Protein AF-A0A3D1UZR8-F1 (afdb_monomer_lite)

pLDDT: mean 88.33, std 17.76, range [37.09, 98.5]

Foldseek 3Di:
DPDDPDDDDPPDDDFKDKDKDKDWDWDADPVRWIKIKIKIWMWMAGPVPRDIDTDIDIDIGGPGDDPVVSVVVVVVVCVVPVPDDDDPDDPVCVNVPPDPDDPDDD

Sequence (106 aa):
TLAGTATGDASLVPVARIENHRTAIGLLDEAGRAYELAVDDCRGERLSDGRVLTFSEVELEARTADHDDLLRAVDALRTAVPSLRPSGQSKLARVLSQATGDWIPH

Structure (mmCIF, N/CA/C/O backbone):
data_AF-A0A3D1UZR8-F1
#
_entry.id   AF-A0A3D1UZR8-F1
#
loop_
_atom_site.group_PDB
_atom_site.id
_atom_site.type_symbol
_atom_site.label_atom_id
_atom_site.label_alt_id
_atom_site.label_comp_id
_atom_site.label_asym_id
_atom_site.label_entity_id
_atom_site.label_seq_id
_atom_site.pdbx_PDB_ins_code
_atom_site.Cartn_x
_atom_site.Cartn_y
_atom_site.Cartn_z
_atom_site.occupancy
_atom_site.B_iso_or_equiv
_atom_site.auth_seq_id
_atom_site.auth_comp_id
_atom_site.auth_asym_id
_atom_site.auth_atom_id
_atom_site.pdbx_PDB_model_num
ATOM 1 N N . THR A 1 1 ? -17.361 19.944 -2.965 1.00 40.69 1 THR A N 1
ATOM 2 C CA . THR A 1 1 ? -17.728 18.739 -2.196 1.00 40.69 1 THR A CA 1
ATOM 3 C C . THR A 1 1 ? -18.267 17.703 -3.157 1.00 40.69 1 THR A C 1
ATOM 5 O O . THR A 1 1 ? -19.374 17.876 -3.645 1.00 40.69 1 THR A O 1
ATOM 8 N N . LEU A 1 2 ? -17.475 16.693 -3.521 1.00 40.28 2 LEU A N 1
ATOM 9 C CA . LEU A 1 2 ? -17.966 15.560 -4.311 1.00 40.28 2 LEU A CA 1
ATOM 10 C C . LEU A 1 2 ? -18.575 14.556 -3.330 1.00 40.28 2 LEU A C 1
ATOM 12 O O . LEU A 1 2 ? -17.865 13.746 -2.746 1.00 40.28 2 LEU A O 1
ATOM 16 N N . ALA A 1 3 ? -19.877 14.670 -3.079 1.00 46.69 3 ALA A N 1
ATOM 17 C CA . ALA A 1 3 ? -20.616 13.645 -2.355 1.00 46.69 3 ALA A CA 1
ATOM 18 C C . ALA A 1 3 ? -21.018 12.565 -3.367 1.00 46.69 3 ALA A C 1
ATOM 20 O O . ALA A 1 3 ? -21.999 12.720 -4.089 1.00 46.69 3 ALA A O 1
ATOM 21 N N . GLY A 1 4 ? -20.215 11.506 -3.476 1.00 50.47 4 GLY A N 1
ATOM 22 C CA . GLY A 1 4 ? -20.624 10.302 -4.194 1.00 50.47 4 GLY A CA 1
ATOM 23 C C . GLY A 1 4 ? -21.772 9.626 -3.445 1.00 50.47 4 GLY A C 1
ATOM 24 O O . GLY A 1 4 ? -21.707 9.460 -2.227 1.00 50.47 4 GLY A O 1
ATOM 25 N N . THR A 1 5 ? -22.833 9.248 -4.152 1.00 55.69 5 THR A N 1
ATOM 26 C CA . THR A 1 5 ? -23.925 8.438 -3.605 1.00 55.69 5 THR A CA 1
ATOM 27 C C . THR A 1 5 ? -23.396 7.041 -3.291 1.00 55.69 5 THR A C 1
ATOM 29 O O . THR A 1 5 ? -23.188 6.221 -4.184 1.00 55.69 5 THR A O 1
ATOM 32 N N . ALA A 1 6 ? -23.151 6.766 -2.010 1.00 62.66 6 ALA A N 1
ATOM 33 C CA . ALA A 1 6 ? -22.822 5.424 -1.554 1.00 62.66 6 ALA A CA 1
ATOM 34 C C . ALA A 1 6 ? -24.009 4.494 -1.846 1.00 62.66 6 ALA A C 1
ATOM 36 O O . ALA A 1 6 ? -25.114 4.711 -1.352 1.00 62.66 6 ALA A O 1
ATOM 37 N N . THR A 1 7 ? -23.783 3.470 -2.666 1.00 66.12 7 THR A N 1
ATOM 38 C CA . THR A 1 7 ? -24.726 2.359 -2.827 1.00 66.12 7 THR A CA 1
ATOM 39 C C . THR A 1 7 ? -24.299 1.284 -1.836 1.00 66.12 7 THR A C 1
ATOM 41 O O . THR A 1 7 ? -23.162 0.821 -1.900 1.00 66.12 7 THR A O 1
ATOM 44 N N . GLY A 1 8 ? -25.160 0.933 -0.883 1.00 67.56 8 GLY A N 1
ATOM 45 C CA . GLY A 1 8 ? -24.836 -0.015 0.180 1.00 67.56 8 GLY A CA 1
ATOM 46 C C . GLY A 1 8 ? -26.052 -0.832 0.593 1.00 67.56 8 GLY A C 1
ATOM 47 O O . GLY A 1 8 ? -27.178 -0.339 0.568 1.00 67.56 8 GLY A O 1
ATOM 48 N N . ASP A 1 9 ? -25.813 -2.086 0.958 1.00 82.44 9 ASP A N 1
ATOM 49 C CA . ASP A 1 9 ? -26.783 -2.922 1.658 1.00 82.44 9 ASP A CA 1
ATOM 50 C C . ASP A 1 9 ? -26.900 -2.423 3.110 1.00 82.44 9 ASP A C 1
ATOM 52 O O . ASP A 1 9 ? -25.891 -2.209 3.783 1.00 82.44 9 ASP A O 1
ATOM 56 N N . ALA A 1 10 ? -28.132 -2.216 3.586 1.00 82.56 10 ALA A N 1
ATOM 57 C CA . ALA A 1 10 ? -28.413 -1.715 4.932 1.00 82.56 10 ALA A CA 1
ATOM 58 C C . ALA A 1 10 ? -27.936 -2.658 6.054 1.00 82.56 10 ALA A C 1
ATOM 60 O O . ALA A 1 10 ? -27.854 -2.242 7.208 1.00 82.56 10 ALA A O 1
ATOM 61 N N . SER A 1 11 ? -27.620 -3.915 5.734 1.00 87.19 11 SER A N 1
ATOM 62 C CA . SER A 1 11 ? -27.021 -4.876 6.662 1.00 87.19 11 SER A CA 1
ATOM 63 C C . SER A 1 11 ? -25.511 -4.692 6.854 1.00 87.19 11 SER A C 1
ATOM 65 O O . SER A 1 11 ? -24.944 -5.268 7.785 1.00 87.19 11 SER A O 1
ATOM 67 N N . LEU A 1 12 ? -24.841 -3.891 6.017 1.00 89.25 12 LEU A N 1
ATOM 68 C CA . LEU A 1 12 ? -23.411 -3.628 6.160 1.00 89.25 12 LEU A CA 1
ATOM 69 C C . LEU A 1 12 ? -23.154 -2.692 7.340 1.00 89.25 12 LEU A C 1
ATOM 71 O O . LEU A 1 12 ? -23.584 -1.539 7.358 1.00 89.25 12 LEU A O 1
ATOM 75 N N . VAL A 1 13 ? -22.381 -3.185 8.306 1.00 88.94 13 VAL A N 1
ATOM 76 C CA . VAL A 1 13 ? -21.949 -2.417 9.474 1.00 88.94 13 VAL A CA 1
ATOM 77 C C . VAL A 1 13 ? -20.473 -2.049 9.308 1.00 88.94 13 VAL A C 1
ATOM 79 O O . VAL A 1 13 ? -19.648 -2.939 9.077 1.00 88.94 13 VAL A O 1
ATOM 82 N N . PRO A 1 14 ? -20.095 -0.763 9.419 1.00 91.81 14 PRO A N 1
ATOM 83 C CA . PRO A 1 14 ? -18.697 -0.368 9.343 1.00 91.81 14 PRO A CA 1
ATOM 84 C C . PRO A 1 14 ? -17.926 -0.920 10.551 1.00 91.81 14 PRO A C 1
ATOM 86 O O . PRO A 1 14 ? -18.350 -0.771 11.694 1.00 91.81 14 PRO A O 1
ATOM 89 N N . VAL A 1 15 ? -16.767 -1.534 10.302 1.00 95.56 15 VAL A N 1
ATOM 90 C CA . VAL A 1 15 ? -15.934 -2.160 11.352 1.00 95.56 15 VAL A CA 1
ATOM 91 C C . VAL A 1 15 ? -14.671 -1.364 11.683 1.00 95.56 15 VAL A C 1
ATOM 93 O O . VAL A 1 15 ? -14.107 -1.502 12.769 1.00 95.56 15 VAL A O 1
ATOM 96 N N . ALA A 1 16 ? -14.226 -0.517 10.757 1.00 96.69 16 ALA A N 1
ATOM 97 C CA . ALA A 1 16 ? -13.016 0.279 10.885 1.00 96.69 16 ALA A CA 1
ATOM 98 C C . ALA A 1 16 ? -13.107 1.565 10.053 1.00 96.69 16 ALA A C 1
ATOM 100 O O . ALA A 1 16 ? -13.834 1.625 9.060 1.00 96.69 16 ALA A O 1
ATOM 101 N N . ARG A 1 17 ? -12.320 2.571 10.433 1.00 97.44 17 ARG A N 1
ATOM 102 C CA . ARG A 1 17 ? -12.023 3.766 9.637 1.00 97.44 17 ARG A CA 1
ATOM 103 C C . ARG A 1 17 ? -10.514 3.861 9.449 1.00 97.44 17 ARG A C 1
ATOM 105 O O . ARG A 1 17 ? -9.775 3.667 10.406 1.00 97.44 17 ARG A O 1
ATOM 112 N N . ILE A 1 18 ? -10.061 4.156 8.235 1.00 97.75 18 ILE A N 1
ATOM 113 C CA . ILE A 1 18 ? -8.641 4.362 7.933 1.00 97.75 18 ILE A CA 1
ATOM 114 C C . ILE A 1 18 ? -8.520 5.661 7.150 1.00 97.75 18 ILE A C 1
ATOM 116 O O . ILE A 1 18 ? -9.089 5.790 6.070 1.00 97.75 18 ILE A O 1
ATOM 120 N N . GLU A 1 19 ? -7.802 6.616 7.720 1.00 98.06 19 GLU A N 1
ATOM 121 C CA . GLU A 1 19 ? -7.334 7.812 7.031 1.00 98.06 19 GLU A CA 1
ATOM 122 C C . GLU A 1 19 ? -5.907 7.548 6.552 1.00 98.06 19 GLU A C 1
ATOM 124 O O . GLU A 1 19 ? -5.088 7.046 7.322 1.00 98.06 19 GLU A O 1
ATOM 129 N N . ASN A 1 20 ? -5.631 7.823 5.278 1.00 97.88 20 ASN A N 1
ATOM 130 C CA . ASN A 1 20 ? -4.330 7.590 4.660 1.00 97.88 20 ASN A CA 1
ATOM 131 C C . ASN A 1 20 ? -3.873 8.855 3.931 1.00 97.88 20 ASN A C 1
ATOM 133 O O . ASN A 1 20 ? -4.529 9.292 2.981 1.00 97.88 20 ASN A O 1
ATOM 137 N N . HIS A 1 21 ? -2.744 9.414 4.358 1.00 97.94 21 HIS A N 1
ATOM 138 C CA . HIS A 1 21 ? -2.037 10.447 3.617 1.00 97.94 21 HIS A CA 1
ATOM 139 C C . HIS A 1 21 ? -0.987 9.775 2.735 1.00 97.94 21 HIS A C 1
ATOM 141 O O . HIS A 1 21 ? 0.042 9.315 3.221 1.00 97.94 21 HIS A O 1
ATOM 147 N N . ARG A 1 22 ? -1.268 9.718 1.431 1.00 98.12 22 ARG A N 1
ATOM 148 C CA . ARG A 1 22 ? -0.414 9.065 0.436 1.00 98.12 22 ARG A CA 1
ATOM 149 C C . ARG A 1 22 ? 0.405 10.083 -0.348 1.00 98.12 22 ARG A C 1
ATOM 151 O O . ARG A 1 22 ? -0.154 10.998 -0.954 1.00 98.12 22 ARG A O 1
ATOM 158 N N . THR A 1 23 ? 1.709 9.845 -0.433 1.00 98.25 23 THR A N 1
ATOM 159 C CA . THR A 1 23 ? 2.589 10.430 -1.453 1.00 98.25 23 THR A CA 1
ATOM 160 C C . THR A 1 23 ? 2.955 9.343 -2.455 1.00 98.25 23 THR A C 1
ATOM 162 O O . THR A 1 23 ? 3.624 8.382 -2.090 1.00 98.25 23 THR A O 1
ATOM 165 N N . ALA A 1 24 ? 2.519 9.483 -3.708 1.00 97.88 24 ALA A N 1
ATOM 166 C CA . ALA A 1 24 ? 2.764 8.501 -4.763 1.00 97.88 24 ALA A CA 1
ATOM 167 C C . ALA A 1 24 ? 3.695 9.055 -5.846 1.00 97.88 24 ALA A C 1
ATOM 169 O O . ALA A 1 24 ? 3.556 10.201 -6.277 1.00 97.88 24 ALA A O 1
ATOM 170 N N . ILE A 1 25 ? 4.624 8.219 -6.301 1.00 97.56 25 ILE A N 1
ATOM 171 C CA . ILE A 1 25 ? 5.577 8.514 -7.368 1.00 97.56 25 ILE A CA 1
ATOM 172 C C . ILE A 1 25 ? 5.448 7.422 -8.430 1.00 97.56 25 ILE A C 1
ATOM 174 O O . ILE A 1 25 ? 5.607 6.235 -8.143 1.00 97.56 25 ILE A O 1
ATOM 178 N N . GLY A 1 26 ? 5.172 7.833 -9.668 1.00 97.88 26 GLY A N 1
ATOM 179 C CA . GLY A 1 26 ? 5.236 6.946 -10.826 1.00 97.88 26 GLY A CA 1
ATOM 180 C C . GLY A 1 26 ? 6.685 6.719 -11.245 1.00 97.88 26 GLY A C 1
ATOM 181 O O . GLY A 1 26 ? 7.448 7.676 -11.382 1.00 97.88 26 GLY A O 1
ATOM 182 N N . LEU A 1 27 ? 7.055 5.460 -11.459 1.00 97.12 27 LEU A N 1
ATOM 183 C CA . LEU A 1 27 ? 8.395 5.047 -11.862 1.00 97.12 27 LEU A CA 1
ATOM 184 C C . LEU A 1 27 ? 8.331 4.295 -13.190 1.00 97.12 27 LEU A C 1
ATOM 186 O O . LEU A 1 27 ? 7.393 3.537 -13.438 1.00 97.12 27 LEU A O 1
ATOM 190 N N . LEU A 1 28 ? 9.356 4.486 -14.018 1.00 97.62 28 LEU A N 1
ATOM 191 C CA . LEU A 1 28 ? 9.599 3.713 -15.231 1.00 97.62 28 LEU A CA 1
ATOM 192 C C . LEU A 1 28 ? 11.023 3.175 -15.183 1.00 97.62 28 LEU A C 1
ATOM 194 O O . LEU A 1 28 ? 11.946 3.923 -14.859 1.00 97.62 28 LEU A O 1
ATOM 198 N N . ASP A 1 29 ? 11.198 1.898 -15.503 1.00 95.50 29 ASP A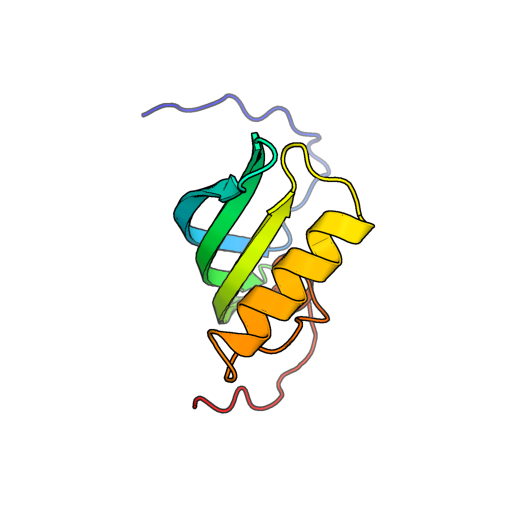 N 1
ATOM 199 C CA . ASP A 1 29 ? 12.531 1.328 -15.686 1.00 95.50 29 ASP A CA 1
ATOM 200 C C . ASP A 1 29 ? 13.027 1.454 -17.136 1.00 95.50 29 ASP A C 1
ATOM 202 O O . ASP A 1 29 ? 12.324 1.938 -18.024 1.00 95.50 29 ASP A O 1
ATOM 206 N N . GLU A 1 30 ? 14.261 1.012 -17.381 1.00 96.00 30 GLU A N 1
ATOM 207 C CA . GLU A 1 30 ? 14.907 1.078 -18.700 1.00 96.00 30 GLU A CA 1
ATOM 208 C C . GLU A 1 30 ? 14.172 0.267 -19.781 1.00 96.00 30 GLU A C 1
ATOM 210 O O . GLU A 1 30 ? 14.287 0.573 -20.967 1.00 96.00 30 GLU A O 1
ATOM 215 N N . ALA A 1 31 ? 13.393 -0.745 -19.385 1.00 96.38 31 ALA A N 1
ATOM 216 C CA . ALA A 1 31 ? 12.570 -1.547 -20.287 1.00 96.38 31 ALA A CA 1
ATOM 217 C C . ALA A 1 31 ? 11.173 -0.935 -20.515 1.00 96.38 31 ALA A C 1
ATOM 219 O O . ALA A 1 31 ? 10.361 -1.507 -21.243 1.00 96.38 31 ALA A O 1
ATOM 220 N N . GLY A 1 32 ? 10.879 0.217 -19.903 1.00 97.31 32 GLY A N 1
ATOM 221 C CA . GLY A 1 32 ? 9.591 0.900 -19.99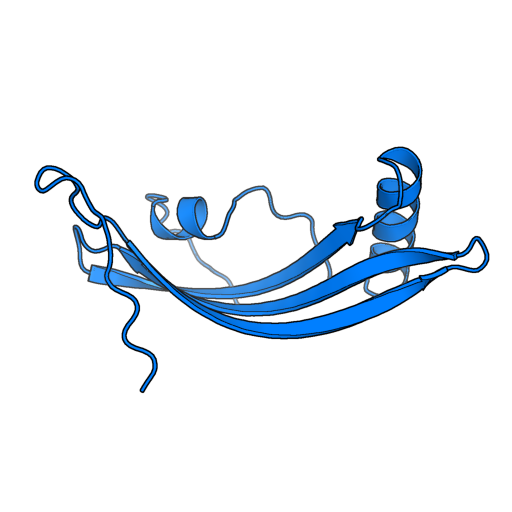8 1.00 97.31 32 GLY A CA 1
ATOM 222 C C . GLY A 1 32 ? 8.493 0.291 -19.124 1.00 97.31 32 GLY A C 1
ATOM 223 O O . GLY A 1 32 ? 7.316 0.599 -19.328 1.00 97.31 32 GLY A O 1
ATOM 224 N N . ARG A 1 33 ? 8.834 -0.569 -18.156 1.00 97.88 33 ARG A N 1
ATOM 225 C CA . ARG A 1 33 ? 7.857 -1.123 -17.208 1.00 97.88 33 ARG A CA 1
ATOM 226 C C . ARG A 1 33 ? 7.535 -0.092 -16.136 1.00 97.88 33 ARG A C 1
ATOM 228 O O . ARG A 1 33 ? 8.423 0.599 -15.642 1.00 97.88 33 ARG A O 1
ATOM 235 N N . ALA A 1 34 ? 6.258 -0.003 -15.783 1.00 97.94 34 ALA A N 1
ATOM 236 C CA . ALA A 1 34 ? 5.722 1.010 -14.891 1.00 97.94 34 ALA A CA 1
ATOM 237 C C . ALA A 1 34 ? 5.435 0.448 -13.499 1.00 97.94 34 ALA A C 1
ATOM 239 O O . ALA A 1 34 ? 4.836 -0.624 -13.355 1.00 97.94 34 ALA A O 1
ATOM 240 N N . TYR A 1 35 ? 5.799 1.234 -12.488 1.00 98.50 35 TYR A N 1
ATOM 241 C CA . TYR A 1 35 ? 5.552 0.961 -11.077 1.00 98.50 35 TYR A CA 1
ATOM 242 C C .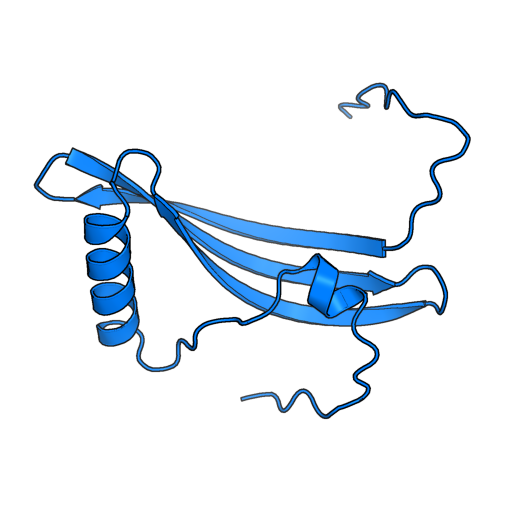 TYR A 1 35 ? 4.985 2.211 -10.395 1.00 98.50 35 TYR A C 1
ATOM 244 O O . TYR A 1 35 ? 5.231 3.337 -10.831 1.00 98.50 35 TYR A O 1
ATOM 252 N N . GLU A 1 36 ? 4.256 2.020 -9.303 1.00 98.44 36 GLU A N 1
ATOM 253 C CA . GLU A 1 36 ? 3.924 3.080 -8.354 1.00 98.44 36 GLU A CA 1
ATOM 254 C C . GLU A 1 36 ? 4.634 2.802 -7.033 1.00 98.44 36 GLU A C 1
ATOM 256 O O . GLU A 1 36 ? 4.439 1.745 -6.435 1.00 98.44 36 GLU A O 1
ATOM 261 N N . LEU A 1 37 ? 5.445 3.757 -6.582 1.00 97.94 37 LEU A N 1
ATOM 262 C CA . LEU A 1 37 ? 5.981 3.782 -5.229 1.00 97.94 37 LEU A CA 1
ATOM 263 C C . LEU A 1 37 ? 5.132 4.742 -4.399 1.00 97.94 37 LEU A C 1
ATOM 265 O O . LEU A 1 37 ? 5.058 5.930 -4.717 1.00 97.94 37 LEU A O 1
ATOM 269 N N . ALA A 1 38 ? 4.518 4.244 -3.334 1.00 98.31 38 ALA A N 1
ATOM 270 C CA . ALA A 1 38 ? 3.693 5.037 -2.438 1.00 98.31 38 ALA A CA 1
ATOM 271 C C . ALA A 1 38 ? 4.250 5.013 -1.015 1.00 98.31 38 ALA A C 1
ATOM 273 O O . ALA A 1 38 ? 4.591 3.955 -0.492 1.00 98.31 38 ALA A O 1
ATOM 274 N N . VAL A 1 39 ? 4.320 6.185 -0.390 1.00 97.62 39 VAL A N 1
ATOM 275 C CA . VAL A 1 39 ? 4.571 6.348 1.044 1.00 97.62 39 VAL A CA 1
ATOM 276 C C . VAL A 1 39 ? 3.263 6.773 1.689 1.00 97.62 39 VAL A C 1
ATOM 278 O O . VAL A 1 39 ? 2.686 7.790 1.301 1.00 97.62 39 VAL A O 1
ATOM 281 N N . ASP A 1 40 ? 2.813 5.982 2.653 1.00 98.00 40 ASP A N 1
ATOM 282 C CA . ASP A 1 40 ? 1.510 6.112 3.288 1.00 98.00 40 ASP A CA 1
ATOM 283 C C . ASP A 1 40 ? 1.683 6.384 4.781 1.00 98.00 40 ASP A C 1
ATOM 285 O O . ASP A 1 40 ? 2.287 5.577 5.486 1.00 98.00 40 ASP A O 1
ATOM 289 N N . ASP A 1 41 ? 1.092 7.474 5.268 1.00 98.06 41 ASP A N 1
ATOM 290 C CA . ASP A 1 41 ? 0.932 7.763 6.693 1.00 98.06 41 ASP A CA 1
ATOM 291 C C . ASP A 1 41 ? -0.526 7.521 7.091 1.00 98.06 41 ASP A C 1
ATOM 293 O O . ASP A 1 41 ? -1.444 8.240 6.683 1.00 98.06 41 ASP A O 1
ATOM 297 N N . CYS A 1 42 ? -0.749 6.468 7.876 1.00 97.94 42 CYS A N 1
ATOM 298 C CA . CYS A 1 42 ? -2.077 5.952 8.177 1.00 97.94 42 CYS A CA 1
ATOM 299 C C . CYS A 1 42 ? -2.492 6.207 9.624 1.00 97.94 42 CYS A C 1
ATOM 301 O O . CYS A 1 42 ? -1.750 5.907 10.561 1.00 97.94 42 CYS A O 1
ATOM 303 N N . ARG A 1 43 ? -3.747 6.631 9.810 1.00 97.94 43 ARG A N 1
ATOM 304 C CA . ARG A 1 43 ? -4.464 6.603 11.090 1.00 97.94 43 ARG A CA 1
ATOM 305 C C . ARG A 1 43 ? -5.668 5.672 10.976 1.00 97.94 43 ARG A C 1
ATOM 307 O O . ARG A 1 43 ? -6.643 5.972 10.290 1.00 97.94 43 ARG A O 1
ATOM 314 N N . GLY A 1 44 ? -5.611 4.547 11.675 1.00 97.31 44 GLY A N 1
ATOM 315 C CA . GLY A 1 44 ? -6.680 3.557 11.724 1.00 97.31 44 GLY A CA 1
ATOM 316 C C . GLY A 1 44 ? -7.453 3.593 13.038 1.00 97.31 44 GLY A C 1
ATOM 317 O O . GLY A 1 44 ? -6.864 3.789 14.095 1.00 97.31 44 GLY A O 1
ATOM 318 N N . GLU A 1 45 ? -8.760 3.366 12.979 1.00 97.31 45 GLU A N 1
ATOM 319 C CA . GLU A 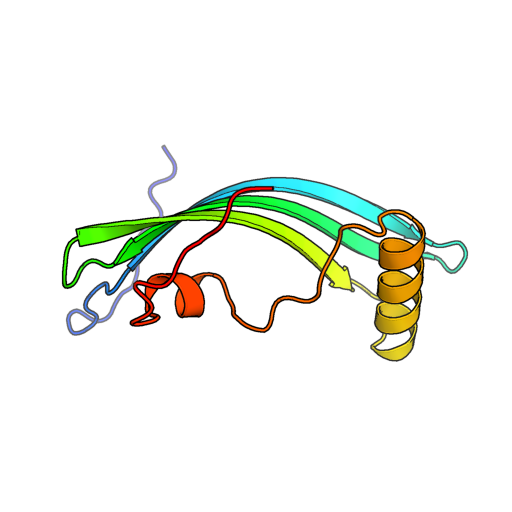1 45 ? -9.658 3.264 14.128 1.00 97.31 45 GLU A CA 1
ATOM 320 C C . GLU A 1 45 ? -10.555 2.034 13.981 1.00 97.31 45 GLU A C 1
ATOM 322 O O . GLU A 1 45 ? -11.224 1.870 12.958 1.00 97.31 45 GLU A O 1
ATOM 327 N N . ARG A 1 46 ? -10.589 1.173 15.000 1.00 96.06 46 ARG A N 1
ATOM 328 C CA . ARG A 1 46 ? -11.548 0.071 15.088 1.00 96.06 46 ARG A CA 1
ATOM 329 C C . ARG A 1 46 ? -12.830 0.564 15.742 1.00 96.06 46 ARG A C 1
ATOM 331 O O . ARG A 1 46 ? -12.816 1.031 16.873 1.00 96.06 46 ARG A O 1
ATOM 338 N N . LEU A 1 47 ? -13.955 0.398 15.056 1.00 95.44 47 LEU A N 1
ATOM 339 C CA . LEU A 1 47 ? -15.224 0.987 15.493 1.00 95.44 47 LEU A CA 1
ATOM 340 C C . LEU A 1 47 ? -15.931 0.183 16.591 1.00 95.44 47 LEU A C 1
ATOM 342 O O . LEU A 1 47 ? -16.787 0.725 17.280 1.00 95.44 47 LEU A O 1
ATOM 346 N N . SER A 1 48 ? -15.571 -1.089 16.785 1.00 93.69 48 SER A N 1
ATOM 347 C CA . SER A 1 48 ? -16.163 -1.922 17.839 1.00 93.69 48 SER A CA 1
ATOM 348 C C . SER A 1 48 ? -15.734 -1.516 19.252 1.00 93.69 48 SER A C 1
ATOM 350 O O . SER A 1 48 ? -16.478 -1.759 20.196 1.00 93.69 48 SER A O 1
ATOM 352 N N . ASP A 1 49 ? -14.526 -0.963 19.411 1.00 94.00 49 ASP A N 1
ATOM 353 C CA . ASP A 1 49 ? -13.928 -0.634 20.716 1.00 94.00 49 ASP A CA 1
ATOM 354 C C . ASP A 1 49 ? -13.216 0.734 20.757 1.00 94.00 49 ASP A C 1
ATOM 356 O O . ASP A 1 49 ? -12.664 1.106 21.790 1.00 94.00 49 ASP A O 1
ATOM 360 N N . GLY A 1 50 ? -13.224 1.493 19.657 1.00 94.31 50 GLY A N 1
ATOM 361 C CA . GLY A 1 50 ? -12.601 2.815 19.558 1.00 94.31 50 GLY A CA 1
ATOM 362 C C . GLY A 1 50 ? -11.070 2.798 19.522 1.00 94.31 50 GLY A C 1
ATOM 363 O O . GLY A 1 50 ? -10.451 3.853 19.659 1.00 94.31 50 GLY A O 1
ATOM 364 N N . ARG A 1 51 ? -10.424 1.634 19.364 1.00 94.12 51 ARG A N 1
ATOM 365 C CA . ARG A 1 51 ? -8.957 1.540 19.355 1.00 94.12 51 ARG A CA 1
ATOM 366 C C . ARG A 1 51 ? -8.369 2.259 18.145 1.00 94.12 51 ARG A C 1
ATOM 368 O O . ARG A 1 51 ? -8.740 1.961 17.012 1.00 94.12 51 ARG A O 1
ATOM 375 N N . VAL A 1 52 ? -7.397 3.136 18.389 1.00 95.94 52 VAL A N 1
ATOM 376 C CA . VAL A 1 52 ? -6.681 3.893 17.353 1.00 95.94 52 VAL A CA 1
ATOM 377 C C . VAL A 1 52 ? -5.248 3.390 17.227 1.00 95.94 52 VAL A C 1
ATOM 379 O O . VAL A 1 52 ? -4.600 3.114 18.235 1.00 95.94 52 VAL A O 1
ATOM 382 N N . LEU A 1 53 ? -4.741 3.305 15.998 1.00 95.25 53 LEU A N 1
ATOM 383 C CA . LEU A 1 53 ? -3.323 3.093 15.729 1.00 95.25 53 LEU A CA 1
ATOM 384 C C . LEU A 1 53 ? -2.838 3.983 14.584 1.00 95.25 53 LEU A C 1
ATOM 386 O O . LEU A 1 53 ? -3.596 4.311 13.669 1.00 95.25 53 LEU A O 1
ATOM 390 N N . THR A 1 54 ? -1.564 4.351 14.633 1.00 96.31 54 THR A N 1
ATOM 391 C CA . THR A 1 54 ? -0.884 5.107 13.580 1.00 96.31 54 THR A CA 1
ATOM 392 C C . THR A 1 54 ? 0.315 4.322 13.086 1.00 96.31 54 THR A C 1
ATOM 394 O O . THR A 1 54 ? 1.016 3.705 13.886 1.00 96.31 54 THR A O 1
ATOM 397 N N . PHE A 1 55 ? 0.545 4.319 11.781 1.00 95.62 55 PHE A N 1
ATOM 398 C CA . PHE A 1 55 ? 1.690 3.643 11.183 1.00 95.62 55 PHE A CA 1
ATOM 399 C C . PHE A 1 55 ? 2.016 4.252 9.827 1.00 95.62 55 PHE A C 1
ATOM 401 O O . PHE A 1 55 ? 1.117 4.724 9.133 1.00 95.62 55 PHE A O 1
ATOM 408 N N . SER A 1 56 ? 3.287 4.165 9.450 1.00 96.12 56 SER A N 1
ATOM 409 C CA . SER A 1 56 ? 3.743 4.493 8.105 1.00 96.12 56 SER A CA 1
ATOM 410 C C . SER A 1 56 ? 4.117 3.214 7.361 1.00 96.12 56 SER A C 1
ATOM 412 O O . SER A 1 56 ? 4.619 2.256 7.963 1.00 96.12 56 SER A O 1
ATOM 414 N N . GLU A 1 57 ? 3.870 3.176 6.058 1.00 96.38 57 GLU A N 1
ATOM 415 C CA . GLU A 1 57 ? 4.336 2.092 5.198 1.00 96.38 57 GLU A CA 1
ATOM 416 C C . GLU A 1 57 ? 4.735 2.578 3.807 1.00 96.38 57 GLU A C 1
ATOM 418 O O . GLU A 1 57 ? 4.340 3.651 3.360 1.00 96.38 57 GLU A O 1
ATOM 423 N N . VAL A 1 58 ? 5.557 1.768 3.143 1.00 97.31 58 VAL A N 1
ATOM 424 C CA . VAL A 1 58 ? 5.948 1.964 1.750 1.00 97.31 58 VAL A CA 1
ATOM 425 C C . VAL A 1 58 ? 5.360 0.817 0.941 1.00 97.31 58 VAL A C 1
ATOM 427 O O . VAL A 1 58 ? 5.603 -0.349 1.259 1.00 97.31 58 VAL A O 1
ATOM 430 N N . GLU A 1 59 ? 4.599 1.146 -0.095 1.00 97.50 59 GLU A N 1
ATOM 431 C CA . GLU A 1 59 ? 4.045 0.193 -1.052 1.00 97.50 59 GLU A CA 1
ATOM 432 C C . GLU A 1 59 ? 4.728 0.367 -2.409 1.00 97.50 59 GLU A C 1
ATOM 434 O O . GLU A 1 59 ? 4.917 1.486 -2.881 1.00 97.50 59 GLU A O 1
ATOM 439 N N . LEU A 1 60 ? 5.085 -0.749 -3.043 1.00 97.94 60 LEU A N 1
ATOM 440 C CA . LEU A 1 60 ? 5.527 -0.784 -4.432 1.00 97.94 60 LEU A CA 1
ATOM 441 C C . LEU A 1 60 ? 4.549 -1.655 -5.216 1.00 97.94 60 LEU A C 1
ATOM 443 O O . LEU A 1 60 ? 4.442 -2.854 -4.960 1.00 97.94 60 LEU A O 1
ATOM 447 N N . GLU A 1 61 ? 3.841 -1.050 -6.162 1.00 97.94 61 GLU A N 1
ATOM 448 C CA . GLU A 1 61 ? 2.855 -1.729 -6.997 1.00 97.94 61 GLU A CA 1
ATOM 449 C C . GLU A 1 61 ? 3.336 -1.774 -8.449 1.00 97.94 61 GLU A C 1
ATOM 451 O O . GLU A 1 61 ? 3.686 -0.749 -9.039 1.00 97.94 61 GLU A O 1
ATOM 456 N N . ALA A 1 62 ? 3.333 -2.962 -9.053 1.00 97.88 62 ALA A N 1
ATOM 457 C CA . ALA A 1 62 ? 3.544 -3.102 -10.487 1.00 97.88 62 ALA A CA 1
ATOM 458 C C . ALA A 1 62 ? 2.291 -2.641 -11.246 1.00 97.88 62 ALA A C 1
ATOM 460 O O . ALA A 1 62 ? 1.194 -3.144 -11.012 1.00 97.88 62 ALA A O 1
ATOM 461 N N . ARG A 1 63 ? 2.454 -1.701 -12.184 1.00 97.75 63 ARG A N 1
ATOM 462 C CA . ARG A 1 63 ? 1.381 -1.276 -13.099 1.00 97.75 63 ARG A CA 1
ATOM 463 C C . ARG A 1 63 ? 1.396 -2.083 -14.392 1.00 97.75 63 ARG A C 1
ATOM 465 O O . ARG A 1 63 ? 0.337 -2.425 -14.908 1.00 97.75 63 ARG A O 1
ATOM 472 N N . THR A 1 64 ? 2.589 -2.371 -14.911 1.00 98.00 64 THR A N 1
ATOM 473 C CA . THR A 1 64 ? 2.768 -3.171 -16.137 1.00 98.00 64 THR A CA 1
ATOM 474 C C . THR A 1 64 ? 3.821 -4.270 -16.016 1.00 98.00 64 THR A C 1
ATOM 476 O O . THR A 1 64 ? 3.886 -5.128 -16.893 1.00 98.00 64 THR A O 1
ATOM 479 N N . ALA A 1 65 ? 4.639 -4.253 -14.960 1.00 96.75 65 ALA A N 1
ATOM 480 C CA . ALA A 1 65 ? 5.636 -5.287 -14.704 1.00 96.75 65 ALA A CA 1
ATOM 481 C C . ALA A 1 65 ? 4.985 -6.615 -14.286 1.00 96.75 65 ALA A C 1
ATOM 483 O O . ALA A 1 65 ? 3.917 -6.625 -13.667 1.00 96.75 65 ALA A O 1
ATOM 484 N N . ASP A 1 66 ? 5.644 -7.728 -14.603 1.00 97.75 66 ASP A N 1
ATOM 485 C CA . ASP A 1 66 ? 5.250 -9.039 -14.094 1.00 97.75 66 ASP A CA 1
ATOM 486 C C . ASP A 1 66 ? 5.740 -9.264 -12.651 1.00 97.75 66 ASP A C 1
ATOM 488 O O . ASP A 1 66 ? 6.336 -8.390 -12.013 1.00 97.75 66 ASP A O 1
ATOM 492 N N . HIS A 1 67 ? 5.446 -10.445 -12.108 1.00 97.19 67 HIS A N 1
ATOM 493 C CA . HIS A 1 67 ? 5.809 -10.785 -10.737 1.00 97.19 67 HIS A CA 1
ATOM 494 C C . HIS A 1 67 ? 7.327 -10.847 -10.517 1.00 97.19 67 HIS A C 1
ATOM 496 O O . HIS A 1 67 ? 7.811 -10.333 -9.510 1.00 97.19 67 HIS A O 1
ATOM 502 N N . ASP A 1 68 ? 8.080 -11.437 -11.446 1.00 97.81 68 ASP A N 1
ATOM 503 C CA . ASP A 1 68 ? 9.529 -11.604 -11.303 1.00 97.81 68 ASP A CA 1
ATOM 504 C C . ASP A 1 68 ? 10.247 -10.250 -11.385 1.00 97.81 68 ASP A C 1
ATOM 506 O O . ASP A 1 68 ? 11.200 -9.992 -10.646 1.00 97.81 68 ASP A O 1
ATOM 510 N N . ASP A 1 69 ? 9.770 -9.361 -12.257 1.00 97.62 69 ASP A N 1
ATOM 511 C CA . ASP A 1 69 ? 10.224 -7.975 -12.342 1.00 97.62 69 ASP A CA 1
ATOM 512 C C . ASP A 1 69 ? 9.895 -7.177 -11.078 1.00 97.62 69 ASP A C 1
ATOM 514 O O . ASP A 1 69 ? 10.755 -6.456 -10.565 1.00 97.62 69 ASP A O 1
ATOM 518 N N . LEU A 1 70 ? 8.692 -7.345 -10.522 1.00 97.44 70 LEU A N 1
ATOM 519 C CA . LEU A 1 70 ? 8.331 -6.722 -9.250 1.00 97.44 70 LEU A CA 1
ATOM 520 C C . LEU A 1 70 ? 9.254 -7.184 -8.116 1.00 97.44 70 LEU A C 1
ATOM 522 O O . LEU A 1 70 ? 9.714 -6.351 -7.338 1.00 97.44 70 LEU A O 1
ATOM 526 N N . LEU A 1 71 ? 9.568 -8.480 -8.026 1.00 97.06 71 LEU A N 1
ATOM 527 C CA . LEU A 1 71 ? 10.489 -8.996 -7.009 1.00 97.06 71 LEU A CA 1
ATOM 528 C C . LEU A 1 71 ? 11.892 -8.390 -7.148 1.00 97.06 71 LEU A C 1
ATOM 530 O O . LEU A 1 71 ? 12.467 -7.956 -6.149 1.00 97.06 71 LEU A O 1
ATOM 534 N N . ARG A 1 72 ? 12.408 -8.266 -8.380 1.00 96.94 72 ARG A N 1
ATOM 535 C CA . ARG A 1 72 ? 13.677 -7.563 -8.643 1.00 96.94 72 ARG A CA 1
ATOM 536 C C . ARG A 1 72 ? 13.631 -6.106 -8.179 1.00 96.94 72 ARG A C 1
ATOM 538 O O . ARG A 1 72 ? 14.584 -5.629 -7.563 1.00 96.94 72 ARG A O 1
ATOM 545 N N . ALA A 1 73 ? 12.532 -5.403 -8.448 1.00 96.81 73 ALA A N 1
ATOM 546 C CA . ALA A 1 73 ? 12.353 -4.017 -8.024 1.00 96.81 73 ALA A CA 1
ATOM 547 C C . ALA A 1 73 ? 12.261 -3.884 -6.491 1.00 96.81 73 ALA A C 1
ATOM 549 O O . ALA A 1 73 ? 12.848 -2.967 -5.916 1.00 96.81 73 ALA A O 1
ATOM 550 N N . VAL A 1 74 ? 11.591 -4.823 -5.813 1.00 96.50 74 VAL A N 1
ATOM 551 C CA . VAL A 1 74 ? 11.535 -4.890 -4.343 1.00 96.50 74 VAL A CA 1
ATOM 552 C C . VAL A 1 74 ? 12.925 -5.111 -3.747 1.00 96.50 74 VAL A C 1
ATOM 554 O O . VAL A 1 74 ? 13.285 -4.434 -2.782 1.00 96.50 74 VAL A O 1
ATOM 557 N N . ASP A 1 75 ? 13.724 -6.016 -4.311 1.00 96.19 75 ASP A N 1
ATOM 558 C CA . ASP A 1 75 ? 15.089 -6.253 -3.838 1.00 96.19 75 ASP A CA 1
ATOM 559 C C . ASP A 1 75 ? 15.965 -5.008 -4.014 1.00 96.19 75 ASP A C 1
ATOM 561 O O . ASP A 1 75 ? 16.643 -4.598 -3.068 1.00 96.19 75 ASP A O 1
ATOM 565 N N . ALA A 1 76 ? 15.875 -4.336 -5.167 1.00 95.69 76 ALA A N 1
ATOM 566 C CA . ALA A 1 76 ? 16.567 -3.070 -5.401 1.00 95.69 76 ALA A CA 1
ATOM 567 C C . ALA A 1 76 ? 16.151 -1.985 -4.388 1.00 95.69 76 ALA A C 1
ATOM 569 O O . ALA A 1 76 ? 17.008 -1.304 -3.819 1.00 95.69 76 ALA A O 1
ATOM 570 N N . LEU A 1 77 ? 14.850 -1.860 -4.102 1.00 95.69 77 LEU A N 1
ATOM 571 C CA . LEU A 1 77 ? 14.325 -0.923 -3.107 1.00 95.69 77 LEU A CA 1
ATOM 572 C C . LEU A 1 77 ? 14.862 -1.223 -1.698 1.00 95.69 77 LEU A C 1
ATOM 574 O O . LEU A 1 77 ? 15.253 -0.305 -0.979 1.00 95.69 77 LEU A O 1
ATOM 578 N N . ARG A 1 78 ? 14.943 -2.501 -1.307 1.00 95.88 78 ARG A N 1
ATOM 579 C CA . ARG A 1 78 ? 15.500 -2.921 -0.008 1.00 95.88 78 ARG A CA 1
ATOM 580 C C . ARG A 1 78 ? 17.004 -2.686 0.091 1.00 95.88 78 ARG A C 1
ATOM 582 O O . ARG A 1 78 ? 17.489 -2.362 1.170 1.00 95.88 78 ARG A O 1
ATOM 589 N N . THR A 1 79 ? 17.744 -2.830 -1.008 1.00 96.44 79 THR A N 1
ATOM 590 C CA . THR A 1 79 ? 19.164 -2.456 -1.054 1.00 96.44 79 THR A CA 1
ATOM 591 C C . THR A 1 79 ? 19.342 -0.946 -0.891 1.00 96.44 79 THR A C 1
ATOM 593 O O . THR A 1 79 ? 20.221 -0.520 -0.144 1.00 96.44 79 THR A O 1
ATOM 596 N N . ALA A 1 80 ? 18.502 -0.139 -1.545 1.00 95.75 80 ALA A N 1
ATOM 597 C CA . ALA A 1 80 ? 18.561 1.3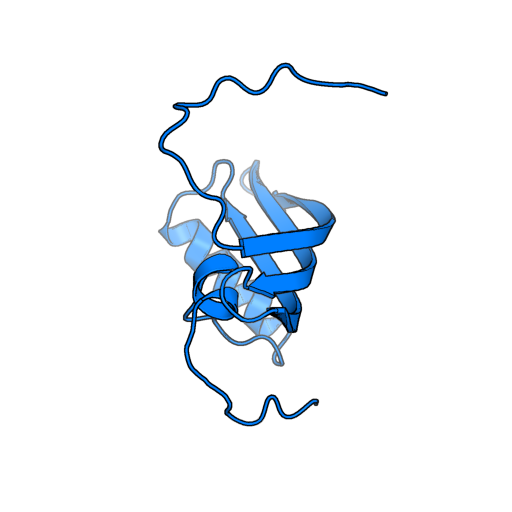19 -1.459 1.00 95.75 80 ALA A CA 1
ATOM 598 C C . ALA A 1 80 ? 18.115 1.858 -0.088 1.00 95.75 80 ALA A C 1
ATOM 600 O O . ALA A 1 80 ? 18.649 2.862 0.381 1.00 95.75 80 ALA A O 1
ATOM 601 N N . VAL A 1 81 ? 17.161 1.186 0.568 1.00 95.69 81 VAL A N 1
ATOM 602 C CA . VAL A 1 81 ? 16.617 1.578 1.875 1.00 95.69 81 VAL A CA 1
ATOM 603 C C . VAL A 1 81 ? 16.644 0.382 2.843 1.00 95.69 81 VAL A C 1
ATOM 605 O O . VAL A 1 81 ? 15.620 -0.272 3.060 1.00 95.69 81 VAL A O 1
ATOM 608 N N . PRO A 1 82 ? 17.800 0.089 3.475 1.00 94.00 82 PRO A N 1
ATOM 609 C CA . PRO A 1 82 ? 17.984 -1.114 4.298 1.00 94.00 82 PRO A CA 1
ATOM 610 C C . PRO A 1 82 ? 17.088 -1.207 5.541 1.00 94.00 82 PRO A C 1
ATOM 612 O O . PRO A 1 82 ? 16.965 -2.277 6.136 1.00 94.00 82 PRO A O 1
ATOM 615 N N . SER A 1 83 ? 16.477 -0.096 5.965 1.00 94.62 83 SER A N 1
ATOM 616 C CA . SER A 1 83 ? 15.526 -0.062 7.081 1.00 94.62 83 SER A CA 1
ATOM 617 C C . SER A 1 83 ? 14.147 -0.620 6.718 1.00 94.62 83 SER A C 1
ATOM 619 O O . SER A 1 83 ? 13.384 -0.958 7.626 1.00 94.62 83 SER A O 1
ATOM 621 N N . LEU A 1 84 ? 13.821 -0.747 5.425 1.00 94.44 84 LEU A N 1
ATOM 622 C CA . LEU A 1 84 ? 12.551 -1.319 4.989 1.00 94.44 84 LEU A CA 1
ATOM 623 C C . LEU A 1 84 ? 12.465 -2.802 5.347 1.00 94.44 84 LEU A C 1
ATOM 625 O O . LEU A 1 84 ? 13.379 -3.597 5.118 1.00 94.44 84 LEU A O 1
ATOM 629 N N . ARG A 1 85 ? 11.304 -3.185 5.874 1.00 93.81 85 ARG A N 1
ATOM 630 C CA . ARG A 1 85 ? 10.968 -4.566 6.217 1.00 93.81 85 ARG A CA 1
ATOM 631 C C . ARG A 1 85 ? 9.650 -4.939 5.544 1.00 93.81 85 ARG A C 1
ATOM 633 O O . ARG A 1 85 ? 8.740 -4.110 5.539 1.00 93.81 85 ARG A O 1
ATOM 640 N N . PRO A 1 86 ? 9.516 -6.164 5.007 1.00 94.00 86 PRO A N 1
ATOM 641 C CA . PRO A 1 86 ? 8.238 -6.633 4.488 1.00 94.00 86 PRO A CA 1
ATOM 642 C C . PRO A 1 86 ? 7.143 -6.571 5.559 1.00 94.00 86 PRO A C 1
ATOM 644 O O . PRO A 1 86 ? 7.358 -6.999 6.696 1.00 94.00 86 PRO A O 1
ATOM 647 N N . SER A 1 87 ? 5.963 -6.070 5.192 1.00 92.69 87 SER A N 1
ATOM 648 C CA . SER A 1 87 ? 4.772 -6.167 6.038 1.00 92.69 87 SER A CA 1
ATOM 649 C C . SER A 1 87 ? 4.066 -7.502 5.804 1.00 92.69 87 SER A C 1
ATOM 651 O O . SER A 1 87 ? 3.823 -7.887 4.664 1.00 92.69 87 SER A O 1
ATOM 653 N N . GLY A 1 88 ? 3.693 -8.187 6.887 1.00 92.94 88 GLY A N 1
ATOM 654 C CA . GLY A 1 88 ? 2.844 -9.384 6.838 1.00 92.94 88 GLY A CA 1
ATOM 655 C C . GLY A 1 88 ? 1.345 -9.095 6.981 1.00 92.94 88 GLY A C 1
ATOM 656 O O . GLY A 1 88 ? 0.550 -10.029 7.034 1.00 92.94 88 GLY A O 1
ATOM 657 N N . GLN A 1 89 ? 0.944 -7.825 7.109 1.00 94.50 89 GLN A N 1
ATOM 658 C CA . GLN A 1 89 ? -0.445 -7.431 7.352 1.00 94.50 89 GLN A CA 1
ATOM 659 C C . GLN A 1 89 ? -0.856 -6.261 6.460 1.00 94.50 89 GLN A C 1
ATOM 661 O O . GLN A 1 89 ? -0.122 -5.279 6.326 1.00 94.50 89 GLN A O 1
ATOM 666 N N . SER A 1 90 ? -2.073 -6.332 5.918 1.00 96.00 90 SER A N 1
ATOM 667 C CA . SER A 1 90 ? -2.718 -5.184 5.279 1.00 96.00 90 SER A CA 1
ATOM 668 C C . SER A 1 90 ? -3.099 -4.121 6.313 1.00 96.00 90 SER A C 1
ATOM 670 O O . SER A 1 90 ? -3.251 -4.421 7.501 1.00 96.00 90 SER A O 1
ATOM 672 N N . LYS A 1 91 ? -3.341 -2.886 5.858 1.00 95.94 91 LYS A N 1
ATOM 673 C CA . LYS A 1 91 ? -3.836 -1.788 6.705 1.00 95.94 91 LYS A CA 1
ATOM 674 C C . LYS A 1 91 ? -5.047 -2.199 7.551 1.00 95.94 91 LYS A C 1
ATOM 676 O O . LYS A 1 91 ? -5.067 -1.986 8.761 1.00 95.94 91 LYS A O 1
ATOM 681 N N . LEU A 1 92 ? -6.035 -2.851 6.932 1.00 96.31 92 LEU A N 1
ATOM 682 C CA . LEU A 1 92 ? -7.236 -3.315 7.629 1.00 96.31 92 LEU A CA 1
ATOM 683 C C . LEU A 1 92 ? -6.922 -4.407 8.656 1.00 96.31 92 LEU A C 1
ATOM 685 O O . LEU A 1 92 ? -7.429 -4.348 9.774 1.00 96.31 92 LEU A O 1
ATOM 689 N N . ALA A 1 93 ? -6.065 -5.374 8.311 1.00 95.62 93 ALA A N 1
ATOM 690 C CA . ALA A 1 93 ? -5.661 -6.420 9.246 1.00 95.62 93 ALA A CA 1
ATOM 691 C C . ALA A 1 93 ? -4.983 -5.825 10.490 1.00 95.62 93 ALA A C 1
ATOM 693 O O . ALA A 1 93 ? -5.321 -6.230 11.600 1.00 95.62 93 ALA A O 1
ATOM 694 N N . ARG A 1 94 ? -4.129 -4.801 10.332 1.00 94.69 94 ARG A N 1
ATOM 695 C CA . ARG A 1 94 ? -3.522 -4.081 11.466 1.00 94.69 94 ARG A CA 1
ATOM 696 C C . ARG A 1 94 ? -4.592 -3.461 12.368 1.00 94.69 94 ARG A C 1
ATOM 698 O O . ARG A 1 94 ? -4.576 -3.693 13.576 1.00 94.69 94 ARG A O 1
ATOM 705 N N . VAL A 1 95 ? -5.568 -2.758 11.784 1.00 95.69 95 VAL A N 1
ATOM 706 C CA . VAL A 1 95 ? -6.681 -2.118 12.521 1.00 95.69 95 VAL A CA 1
ATOM 707 C C . VAL A 1 95 ? -7.580 -3.119 13.229 1.00 95.69 95 VAL A C 1
ATOM 709 O O . VAL A 1 95 ? -8.052 -2.842 14.332 1.00 95.69 95 VAL A O 1
ATOM 712 N N . LEU A 1 96 ? -7.779 -4.306 12.663 1.00 94.69 96 LEU A N 1
ATOM 713 C CA . LEU A 1 96 ? -8.607 -5.358 13.257 1.00 94.69 96 LEU A CA 1
ATOM 714 C C . LEU A 1 96 ? -7.835 -6.321 14.177 1.00 94.69 96 LEU A C 1
ATOM 716 O O . LEU A 1 96 ? -8.456 -7.061 14.939 1.00 94.69 96 LEU A O 1
ATOM 720 N N . SER A 1 97 ? -6.500 -6.287 14.183 1.00 89.12 97 SER A N 1
ATOM 721 C CA . SER A 1 97 ? -5.672 -7.209 14.971 1.00 89.12 97 SER A CA 1
ATOM 722 C C . SER A 1 97 ? -5.806 -7.002 16.487 1.00 89.12 97 SER A C 1
ATOM 724 O O . SER A 1 97 ? -5.769 -5.886 17.002 1.00 89.12 97 SER A O 1
ATOM 726 N N . GLN A 1 98 ? -5.948 -8.081 17.261 1.00 61.88 98 GLN A N 1
ATOM 727 C CA . GLN A 1 98 ? -6.112 -7.980 18.720 1.00 61.88 98 GLN A CA 1
ATOM 728 C C . GLN A 1 98 ? -4.885 -7.422 19.457 1.00 61.88 98 GLN A C 1
ATOM 730 O O . GLN A 1 98 ? -5.022 -7.057 20.624 1.00 61.88 98 GLN A O 1
ATOM 735 N N . ALA A 1 99 ? -3.731 -7.315 18.791 1.00 54.03 99 ALA A N 1
ATOM 736 C CA . ALA A 1 99 ? -2.454 -6.967 19.395 1.00 54.03 99 ALA A CA 1
ATOM 737 C C . ALA A 1 99 ? -2.483 -5.586 20.075 1.00 54.03 99 ALA A C 1
ATOM 739 O O . ALA A 1 99 ? -2.279 -4.542 19.465 1.00 54.03 99 ALA A O 1
ATOM 740 N N . THR A 1 100 ? -2.719 -5.600 21.384 1.00 47.66 100 THR A N 1
ATOM 741 C CA . THR A 1 10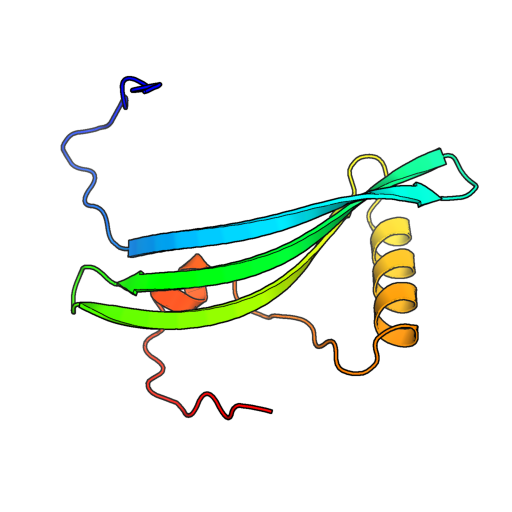0 ? -2.000 -4.763 22.340 1.00 47.66 100 THR A CA 1
ATOM 742 C C . THR A 1 100 ? -0.606 -5.372 22.466 1.00 47.66 100 THR A C 1
ATOM 744 O O . THR A 1 100 ? -0.410 -6.317 23.225 1.00 47.66 100 THR A O 1
ATOM 747 N N . GLY A 1 101 ? 0.339 -4.934 21.647 1.00 38.72 101 GLY A N 1
ATOM 748 C CA . GLY A 1 101 ? 1.701 -5.449 21.697 1.00 38.72 101 GLY A CA 1
ATOM 749 C C . GLY A 1 101 ? 2.636 -4.420 21.109 1.00 38.72 101 GLY A C 1
ATOM 750 O O . GLY A 1 101 ? 2.667 -4.277 19.892 1.00 38.72 101 GLY A O 1
ATOM 751 N N . ASP A 1 102 ? 3.285 -3.671 21.999 1.00 40.91 102 ASP A N 1
ATOM 752 C CA . ASP A 1 102 ? 4.408 -2.757 21.797 1.00 40.91 102 ASP A CA 1
ATOM 753 C C . ASP A 1 102 ? 4.762 -2.477 20.332 1.00 40.91 102 ASP A C 1
ATOM 755 O O . ASP A 1 102 ? 5.642 -3.101 19.736 1.00 40.91 102 ASP A O 1
ATOM 759 N N . TRP A 1 103 ? 4.098 -1.475 19.754 1.00 46.09 103 TRP A N 1
ATOM 760 C CA . TRP A 1 103 ? 4.729 -0.740 18.671 1.00 46.09 103 TRP A CA 1
ATOM 761 C C . TRP A 1 103 ? 5.884 0.043 19.296 1.00 46.09 103 TRP A C 1
ATOM 763 O O . TRP A 1 103 ? 5.664 1.027 20.001 1.00 46.09 103 TRP A O 1
ATOM 773 N N . ILE A 1 104 ? 7.105 -0.451 19.103 1.00 37.09 104 ILE A N 1
ATOM 774 C CA . ILE A 1 104 ? 8.328 0.263 19.460 1.00 37.09 104 ILE A CA 1
ATOM 775 C C . ILE A 1 104 ? 8.605 1.246 18.311 1.00 37.09 104 ILE A C 1
ATOM 777 O O . ILE A 1 104 ? 8.870 0.787 17.196 1.00 37.09 104 ILE A O 1
ATOM 781 N N . PRO A 1 105 ? 8.546 2.570 18.545 1.00 39.44 105 PRO A N 1
ATOM 782 C CA . PRO A 1 105 ? 9.070 3.533 17.591 1.00 39.44 105 PRO A CA 1
ATOM 783 C C . PRO A 1 105 ? 10.579 3.309 17.449 1.00 39.44 105 PRO A C 1
ATOM 785 O O . PRO A 1 105 ? 11.286 3.210 18.455 1.00 39.44 105 PRO A O 1
ATOM 788 N N . HIS A 1 106 ? 11.064 3.239 16.212 1.00 40.81 106 HIS A N 1
ATOM 789 C CA . HIS A 1 106 ? 12.463 3.520 15.897 1.00 40.81 106 HIS A CA 1
ATOM 790 C C . HIS A 1 106 ? 12.581 4.977 15.468 1.00 40.81 106 HIS A C 1
ATOM 792 O O . HIS A 1 106 ? 11.733 5.400 14.650 1.00 40.81 106 HIS A O 1
#

Secondary structure (DSSP, 8-state):
---------TT----EEEEEEEEEEEEE-TT--EEEEEEEEEEEEETTT--EEEEEEEEEEESS--HHHHHHHHHHHHHH-TT----SS-HHHHHH----------

Radius of gyration: 17.23 Å; chains: 1; bounding box: 48×30×43 Å